Protein AF-A0AA43DFA7-F1 (afdb_monomer)

Nearest PDB structures (foldseek):
  3vkh-assembly2_B  TM=7.421E-01  e=5.587E+00  Dictyostelium discoideum
  8i7r-assembly1_Fm  TM=4.219E-01  e=7.115E+00  Mus musculus

Radius of gyration: 14.74 Å; Cα contacts (8 Å, |Δi|>4): 48; chains: 1; bounding box: 29×23×40 Å

Solvent-accessible surface area (backbone atoms only — not comparable to full-atom values): 3532 Å² total; per-residue (Å²): 131,54,75,67,57,53,46,52,53,41,47,52,50,26,55,50,33,48,49,46,33,61,74,44,19,45,48,34,30,75,76,66,69,37,57,64,48,38,56,55,45,46,51,54,28,52,53,33,46,52,52,37,52,56,48,48,55,54,48,36,71,73,65,66,69,126

Structure (mmCIF, N/CA/C/O backbone):
data_AF-A0AA43DFA7-F1
#
_entry.id   AF-A0AA43DFA7-F1
#
loop_
_atom_site.group_PDB
_atom_site.id
_atom_site.type_symbol
_atom_site.label_atom_id
_atom_site.label_alt_id
_atom_site.label_comp_id
_atom_site.label_asym_id
_atom_site.label_entity_id
_atom_site.label_seq_id
_atom_site.pdbx_PDB_ins_code
_atom_site.Cartn_x
_atom_site.Cartn_y
_atom_site.Cartn_z
_atom_site.occupancy
_atom_site.B_iso_or_equiv
_atom_site.auth_seq_id
_atom_site.auth_comp_id
_atom_site.auth_asym_id
_atom_site.auth_atom_id
_atom_site.pdbx_PDB_model_num
ATOM 1 N N . MET A 1 1 ? 2.689 -14.465 -17.281 1.00 70.44 1 MET A N 1
ATOM 2 C CA . MET A 1 1 ? 2.279 -13.056 -17.049 1.00 70.44 1 MET A CA 1
ATOM 3 C C . MET A 1 1 ? 3.433 -12.125 -17.390 1.00 70.44 1 MET A C 1
ATOM 5 O O . MET A 1 1 ? 4.546 -12.396 -16.945 1.00 70.44 1 MET A O 1
ATOM 9 N N . SER A 1 2 ? 3.181 -11.062 -18.158 1.00 88.81 2 SER A N 1
ATOM 10 C CA . SER A 1 2 ? 4.186 -10.041 -18.497 1.00 88.81 2 SER A CA 1
ATOM 11 C C . SER A 1 2 ? 4.613 -9.219 -17.264 1.00 88.81 2 SER A C 1
ATOM 13 O O . SER A 1 2 ? 3.859 -9.171 -16.286 1.00 88.81 2 SER A O 1
ATOM 15 N N . PRO A 1 3 ? 5.788 -8.555 -17.283 1.00 85.88 3 PRO A N 1
ATOM 16 C CA . PRO A 1 3 ? 6.238 -7.683 -16.191 1.00 85.88 3 PRO A CA 1
ATOM 17 C C . PRO A 1 3 ? 5.215 -6.596 -15.824 1.00 85.88 3 PRO A C 1
ATOM 19 O O . PRO A 1 3 ? 4.905 -6.412 -14.651 1.00 85.88 3 PRO A O 1
ATOM 22 N N . ILE A 1 4 ? 4.607 -5.965 -16.834 1.00 89.69 4 ILE A N 1
ATOM 23 C CA . ILE A 1 4 ? 3.541 -4.964 -16.671 1.00 89.69 4 ILE A CA 1
ATOM 24 C C . ILE A 1 4 ? 2.278 -5.596 -16.068 1.00 89.69 4 ILE A C 1
ATOM 26 O O . ILE A 1 4 ? 1.649 -5.013 -15.189 1.00 89.69 4 ILE A O 1
ATOM 30 N N . GLY A 1 5 ? 1.913 -6.809 -16.498 1.00 91.69 5 GLY A N 1
ATOM 31 C CA . GLY A 1 5 ? 0.764 -7.531 -15.946 1.00 91.69 5 GLY A CA 1
ATOM 32 C C . GLY A 1 5 ? 0.933 -7.858 -14.460 1.00 91.69 5 GLY A C 1
ATOM 33 O O . GLY A 1 5 ? -0.007 -7.689 -13.690 1.00 91.69 5 GLY A O 1
ATOM 34 N N . LYS A 1 6 ? 2.139 -8.265 -14.041 1.00 91.81 6 LYS A N 1
ATOM 35 C CA . LYS A 1 6 ? 2.457 -8.490 -12.620 1.00 91.81 6 LYS A CA 1
ATOM 36 C C . LYS A 1 6 ? 2.362 -7.193 -11.814 1.00 91.81 6 LYS A C 1
ATOM 38 O O . LYS A 1 6 ? 1.746 -7.193 -10.756 1.00 91.81 6 LYS A O 1
ATOM 43 N N . PHE A 1 7 ? 2.905 -6.095 -12.339 1.00 94.25 7 PHE A N 1
ATOM 44 C CA . PHE A 1 7 ? 2.841 -4.791 -11.681 1.00 94.25 7 PHE A CA 1
ATOM 45 C C . PHE A 1 7 ? 1.412 -4.271 -11.519 1.00 94.25 7 PHE A C 1
ATOM 47 O O . PHE A 1 7 ? 1.074 -3.786 -10.448 1.00 94.25 7 PHE A O 1
ATOM 54 N N . ARG A 1 8 ? 0.539 -4.440 -12.522 1.00 95.00 8 ARG A N 1
ATOM 55 C CA . ARG A 1 8 ? -0.885 -4.073 -12.403 1.00 95.00 8 ARG A CA 1
ATOM 56 C C . ARG A 1 8 ? -1.577 -4.790 -11.246 1.00 95.00 8 ARG A C 1
ATOM 58 O O . ARG A 1 8 ? -2.338 -4.162 -10.522 1.00 95.00 8 ARG A O 1
ATOM 65 N N . VAL A 1 9 ? -1.304 -6.083 -11.059 1.00 97.12 9 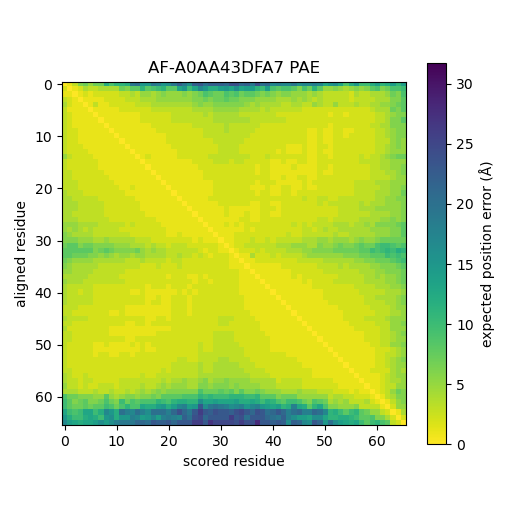VAL A N 1
ATOM 66 C CA . VAL A 1 9 ? -1.874 -6.850 -9.940 1.00 97.12 9 VAL A CA 1
ATOM 67 C C . VAL A 1 9 ? -1.355 -6.322 -8.604 1.00 97.12 9 VAL A C 1
ATOM 69 O O . VAL A 1 9 ? -2.158 -6.067 -7.713 1.00 97.12 9 VAL A O 1
ATOM 72 N N . THR A 1 10 ? -0.044 -6.095 -8.475 1.00 96.44 10 THR A N 1
ATOM 73 C CA . THR A 1 10 ? 0.538 -5.520 -7.252 1.00 96.44 10 THR A CA 1
ATOM 74 C C . THR A 1 10 ? -0.015 -4.126 -6.962 1.00 96.44 10 THR A C 1
ATOM 76 O O . THR A 1 10 ? -0.357 -3.847 -5.823 1.00 96.44 10 THR A O 1
ATOM 79 N N . ALA A 1 11 ? -0.153 -3.272 -7.979 1.00 96.56 11 ALA A N 1
ATOM 80 C CA . ALA A 1 11 ? -0.689 -1.918 -7.849 1.00 96.56 11 ALA A CA 1
ATOM 81 C C . ALA A 1 11 ? -2.155 -1.916 -7.391 1.00 96.56 11 ALA A C 1
ATOM 83 O O . ALA A 1 11 ? -2.523 -1.178 -6.483 1.00 96.56 11 ALA A O 1
ATOM 84 N N . LEU A 1 12 ? -2.991 -2.781 -7.976 1.00 98.00 12 LEU A N 1
ATOM 85 C CA . LEU A 1 12 ? -4.382 -2.942 -7.543 1.00 98.00 12 LEU A CA 1
ATOM 86 C C . LEU A 1 12 ? -4.472 -3.494 -6.116 1.00 98.00 12 LEU A C 1
ATOM 88 O O . LEU A 1 12 ? -5.307 -3.035 -5.336 1.00 98.00 12 LEU A O 1
ATOM 92 N N . ALA A 1 13 ? -3.620 -4.460 -5.763 1.00 97.94 13 ALA A N 1
ATOM 93 C CA . ALA A 1 13 ? -3.559 -5.010 -4.411 1.00 97.94 13 ALA A CA 1
ATOM 94 C C . ALA A 1 13 ? -3.101 -3.961 -3.384 1.00 97.94 13 ALA A C 1
ATOM 96 O O . ALA A 1 13 ? -3.702 -3.855 -2.317 1.00 97.94 13 ALA A O 1
ATOM 97 N N . GLU A 1 14 ? -2.082 -3.164 -3.709 1.00 98.12 14 GLU A N 1
ATOM 98 C CA . GLU A 1 14 ? -1.570 -2.081 -2.866 1.00 98.12 14 GLU A CA 1
ATOM 99 C C . GLU A 1 14 ? -2.657 -1.023 -2.625 1.00 98.12 14 GLU A C 1
ATOM 101 O O . GLU A 1 14 ? -3.026 -0.805 -1.468 1.00 98.12 14 GLU A O 1
ATOM 106 N N . GLY A 1 15 ? -3.287 -0.503 -3.683 1.00 97.81 15 GLY A N 1
ATOM 107 C CA . GLY A 1 15 ? -4.367 0.478 -3.551 1.00 97.81 15 GLY A CA 1
ATOM 108 C C . GLY A 1 15 ? -5.580 -0.066 -2.790 1.00 97.81 15 GLY A C 1
ATOM 109 O O . GLY A 1 15 ? -6.133 0.612 -1.926 1.00 97.81 15 GLY A O 1
ATOM 110 N N . SER A 1 16 ? -5.956 -1.328 -3.022 1.00 98.31 16 SER A N 1
ATOM 111 C CA . SER A 1 16 ? -7.034 -1.977 -2.258 1.00 98.31 16 SER A CA 1
ATOM 112 C C . SER A 1 16 ? -6.666 -2.125 -0.779 1.00 98.31 16 SER A C 1
ATOM 114 O O . SER A 1 16 ? -7.488 -1.850 0.092 1.00 98.31 16 SER A O 1
ATOM 116 N N . SER A 1 17 ? -5.425 -2.517 -0.472 1.00 97.69 17 SER A N 1
ATOM 117 C CA . SER A 1 17 ? -4.942 -2.647 0.910 1.00 97.69 17 SER A CA 1
ATOM 118 C C . SER A 1 17 ? -4.900 -1.303 1.641 1.00 97.69 17 SER A C 1
ATOM 120 O O . SER A 1 17 ? -5.216 -1.251 2.829 1.00 97.69 17 SER A O 1
ATOM 122 N N . PHE A 1 18 ? -4.598 -0.216 0.925 1.00 98.31 18 PHE A N 1
ATOM 123 C CA . PHE A 1 18 ? -4.668 1.143 1.449 1.00 98.31 18 PHE A CA 1
ATOM 124 C C . PHE A 1 18 ? -6.110 1.537 1.790 1.00 98.31 18 PHE A C 1
ATOM 126 O O . PHE A 1 18 ? -6.370 2.023 2.891 1.00 98.31 18 PHE A O 1
ATOM 133 N N . LEU A 1 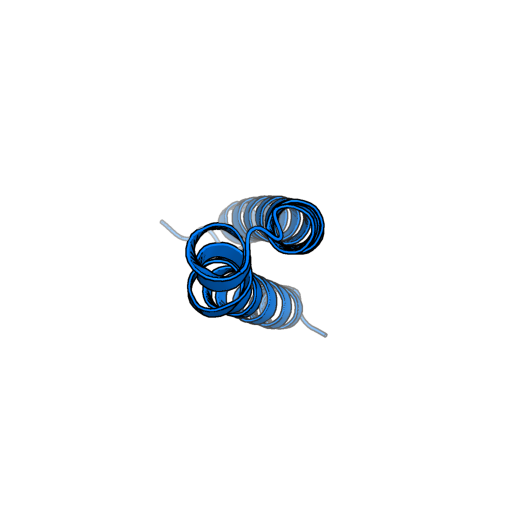19 ? -7.068 1.259 0.897 1.00 98.31 19 LEU A N 1
ATOM 134 C CA . LEU A 1 19 ? -8.489 1.516 1.159 1.00 98.31 19 LEU A CA 1
ATOM 135 C C . LEU A 1 19 ? -9.003 0.705 2.358 1.00 98.31 19 LEU A C 1
ATOM 137 O O . LEU A 1 19 ? -9.707 1.252 3.203 1.00 98.31 19 LEU A O 1
ATOM 141 N N . LEU A 1 20 ? -8.616 -0.569 2.479 1.00 97.88 20 LEU A N 1
ATOM 142 C CA . LEU A 1 20 ? -8.952 -1.399 3.643 1.00 97.88 20 LEU A CA 1
ATOM 143 C C . LEU A 1 20 ? -8.343 -0.839 4.936 1.00 97.88 20 LEU A C 1
ATOM 145 O O . LEU A 1 20 ? -9.009 -0.799 5.973 1.00 97.88 20 LEU A O 1
ATOM 149 N N . LEU A 1 21 ? -7.093 -0.375 4.890 1.00 97.75 21 LEU A N 1
ATOM 150 C CA . LEU A 1 21 ? -6.443 0.245 6.041 1.00 97.75 21 LEU A CA 1
ATOM 151 C C . LEU A 1 21 ? -7.193 1.514 6.474 1.00 97.75 21 LEU A C 1
ATOM 153 O O . LEU A 1 21 ? -7.493 1.677 7.658 1.00 97.75 21 LEU A O 1
ATOM 157 N N . LEU A 1 22 ? -7.539 2.381 5.521 1.00 97.88 22 LEU A N 1
ATOM 158 C CA . LEU A 1 22 ? -8.150 3.681 5.787 1.00 97.88 22 LEU A CA 1
ATOM 159 C C . LEU A 1 22 ? -9.620 3.576 6.210 1.00 97.88 22 LEU A C 1
ATOM 161 O O . LEU A 1 22 ? -10.016 4.206 7.187 1.00 97.88 22 LEU A O 1
ATOM 165 N N . PHE A 1 23 ? -10.425 2.790 5.496 1.00 98.19 23 PHE A N 1
ATOM 166 C CA . PHE A 1 23 ? -11.878 2.748 5.690 1.00 98.19 23 PHE A CA 1
ATOM 167 C C . PHE A 1 23 ? -12.355 1.637 6.621 1.00 98.19 23 PHE A C 1
ATOM 169 O O . PHE A 1 23 ? -13.506 1.671 7.046 1.00 98.19 23 PHE A O 1
ATOM 176 N N . ILE A 1 24 ? -11.503 0.667 6.961 1.00 96.75 24 ILE A N 1
ATOM 177 C CA . ILE A 1 24 ? -11.874 -0.417 7.880 1.00 96.75 24 ILE A CA 1
ATOM 178 C C . ILE A 1 24 ? -10.987 -0.389 9.119 1.00 96.75 24 ILE A C 1
ATOM 180 O O . ILE A 1 24 ? -11.481 -0.176 10.227 1.00 96.75 24 ILE A O 1
ATOM 184 N N . ALA A 1 25 ? -9.673 -0.546 8.960 1.00 97.06 25 ALA A N 1
ATOM 185 C CA . ALA A 1 25 ? -8.790 -0.712 10.112 1.00 97.06 25 ALA A CA 1
ATOM 186 C C . ALA A 1 25 ? -8.716 0.551 10.991 1.00 97.06 25 ALA A C 1
ATOM 188 O O . ALA A 1 25 ? -8.750 0.446 12.220 1.00 97.06 25 ALA A O 1
ATOM 189 N N . MET A 1 26 ? -8.658 1.746 10.393 1.00 97.81 26 MET A N 1
ATOM 190 C CA . MET A 1 26 ? -8.638 3.001 11.153 1.00 97.81 26 MET A CA 1
ATOM 191 C C . MET A 1 26 ? -9.951 3.247 11.920 1.00 97.81 26 MET A C 1
ATOM 193 O O . MET A 1 26 ? -9.874 3.501 13.125 1.00 97.81 26 MET A O 1
ATOM 197 N N . PRO A 1 27 ? -11.150 3.084 11.325 1.00 97.38 27 PRO A N 1
ATOM 198 C CA . PRO A 1 27 ? -12.404 3.082 12.076 1.00 97.38 27 PRO A CA 1
ATOM 199 C C . PRO A 1 27 ? -12.442 2.056 13.212 1.00 97.38 27 PRO A C 1
ATOM 201 O O . PRO A 1 27 ? -12.823 2.404 14.326 1.00 97.38 27 PRO A O 1
ATOM 204 N N . MET A 1 28 ? -11.978 0.822 12.991 1.00 96.56 28 MET A N 1
ATOM 205 C CA . MET A 1 28 ? -11.902 -0.187 14.059 1.00 96.56 28 MET A CA 1
ATOM 206 C C . MET A 1 28 ? -10.987 0.251 15.213 1.00 96.56 28 MET A C 1
ATOM 208 O O . MET A 1 28 ? -11.302 0.021 16.381 1.00 96.56 28 MET A O 1
ATOM 212 N N . LYS A 1 29 ? -9.871 0.924 14.917 1.00 96.81 29 LYS A N 1
ATOM 213 C CA . LYS A 1 29 ? -8.979 1.474 15.945 1.00 96.81 29 LYS A CA 1
ATOM 214 C C . LYS A 1 29 ? -9.661 2.566 16.769 1.00 96.81 29 LYS A C 1
ATOM 216 O O . LYS A 1 29 ? -9.566 2.522 17.992 1.00 96.81 29 LYS A O 1
ATOM 221 N N . TYR A 1 30 ? -10.302 3.540 16.124 1.00 97.38 30 TYR A N 1
ATOM 222 C CA . TYR A 1 30 ? -10.820 4.726 16.819 1.00 97.38 30 TYR A CA 1
ATOM 223 C C . TYR A 1 30 ? -12.220 4.537 17.410 1.00 97.38 30 TYR A C 1
ATOM 225 O O . TYR A 1 30 ? -12.465 5.018 18.511 1.00 97.38 30 TYR A O 1
ATOM 233 N N . PHE A 1 31 ? -13.120 3.827 16.726 1.00 97.12 31 PHE A N 1
ATOM 234 C CA . PHE A 1 31 ? -14.504 3.635 17.181 1.00 97.12 31 PHE A CA 1
ATOM 235 C C . PHE A 1 31 ? -14.699 2.365 18.007 1.00 97.12 31 PHE A C 1
ATOM 237 O O . PHE A 1 31 ? -15.559 2.337 18.879 1.00 97.12 31 PHE A O 1
ATOM 244 N N . MET A 1 32 ? -13.915 1.315 17.740 1.00 94.94 32 MET A N 1
ATOM 245 C CA . MET A 1 32 ? -14.058 0.016 18.415 1.00 94.94 32 MET A CA 1
ATOM 246 C C . MET A 1 32 ? -12.902 -0.290 19.374 1.00 94.94 32 MET A C 1
ATOM 248 O O . MET A 1 32 ? -12.896 -1.344 20.003 1.00 94.94 32 MET A O 1
ATOM 252 N N . GLY A 1 33 ? -11.902 0.595 19.479 1.00 94.88 33 GLY A N 1
ATOM 253 C CA . GLY A 1 33 ? -10.742 0.390 20.348 1.00 94.88 33 GLY A CA 1
ATOM 254 C C . GLY A 1 33 ? -9.894 -0.831 19.972 1.00 94.88 33 GLY A C 1
ATOM 255 O O . GLY A 1 33 ? -9.216 -1.385 20.834 1.00 94.88 33 GLY A O 1
ATOM 256 N N . MET A 1 34 ? -9.927 -1.276 18.707 1.00 94.75 34 MET A N 1
ATOM 257 C CA . MET A 1 34 ? -9.227 -2.476 18.225 1.00 94.75 34 MET A CA 1
ATOM 258 C C . MET A 1 34 ? -7.976 -2.118 17.397 1.00 94.75 34 MET A C 1
ATOM 260 O O . MET A 1 34 ? -8.003 -2.182 16.164 1.00 94.75 34 MET A O 1
ATOM 264 N N . PRO A 1 35 ? -6.829 -1.781 18.022 1.00 95.19 35 PRO A N 1
ATOM 265 C CA . PRO A 1 35 ? -5.614 -1.403 17.294 1.00 95.19 35 PRO A CA 1
ATOM 266 C C . PRO A 1 35 ? -4.965 -2.572 16.536 1.00 95.19 35 PRO A C 1
ATOM 268 O O . PRO A 1 35 ? -4.148 -2.349 15.642 1.00 95.19 35 PRO A O 1
ATOM 271 N N . LEU A 1 36 ? -5.322 -3.820 16.868 1.00 96.50 36 LEU A N 1
ATOM 272 C CA . LEU A 1 36 ? -4.761 -5.013 16.232 1.00 96.50 36 LEU A CA 1
ATOM 273 C C . LEU A 1 36 ? -5.051 -5.055 14.723 1.00 96.50 36 LEU A C 1
ATOM 275 O O . LEU A 1 36 ? -4.170 -5.433 13.952 1.00 96.50 36 LEU A O 1
ATOM 279 N N . ALA A 1 37 ? -6.236 -4.601 14.298 1.00 94.50 37 ALA A N 1
ATOM 280 C CA . ALA A 1 37 ? -6.610 -4.541 12.885 1.00 94.50 37 ALA A CA 1
ATOM 281 C C . ALA A 1 37 ? -5.641 -3.656 12.083 1.00 94.50 37 ALA A C 1
ATOM 283 O O . ALA A 1 37 ? -5.141 -4.069 11.040 1.00 94.50 37 ALA A O 1
ATOM 284 N N . VAL A 1 38 ? -5.291 -2.479 12.615 1.00 97.00 38 VAL A N 1
ATOM 285 C CA . VAL A 1 38 ? -4.313 -1.569 11.992 1.00 97.00 38 VAL A CA 1
ATOM 286 C C . VAL A 1 38 ? -2.929 -2.200 11.931 1.00 97.00 38 VAL A C 1
ATOM 288 O O . VAL A 1 38 ? -2.246 -2.057 10.923 1.00 97.00 38 VAL A O 1
ATOM 291 N N . ARG A 1 39 ? -2.511 -2.935 12.969 1.00 97.06 39 ARG A N 1
ATOM 292 C CA . ARG A 1 39 ? -1.201 -3.601 12.972 1.00 97.06 39 ARG A CA 1
ATOM 293 C C . ARG A 1 39 ? -1.100 -4.663 11.875 1.00 97.06 39 ARG A C 1
ATOM 295 O O . ARG A 1 39 ? -0.091 -4.710 11.180 1.00 97.06 39 ARG A O 1
ATOM 302 N N . VAL A 1 40 ? -2.129 -5.497 11.717 1.00 97.62 40 VAL A N 1
ATOM 303 C CA . VAL A 1 40 ? -2.138 -6.579 10.718 1.00 97.62 40 VAL A CA 1
ATOM 304 C C . VAL A 1 40 ? -2.284 -6.018 9.304 1.00 97.62 40 VAL A C 1
ATOM 306 O O . VAL A 1 40 ? -1.445 -6.293 8.449 1.00 97.62 40 VAL A O 1
ATOM 309 N N . VAL A 1 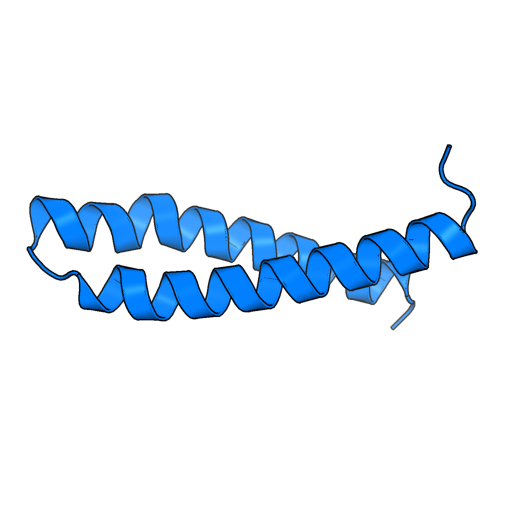41 ? -3.306 -5.192 9.059 1.00 97.19 41 VAL A N 1
ATOM 310 C CA . VAL A 1 41 ? -3.559 -4.618 7.727 1.00 97.19 41 VAL A CA 1
ATOM 311 C C . VAL A 1 41 ? -2.432 -3.666 7.324 1.00 97.19 41 VAL A C 1
ATOM 313 O O . VAL A 1 41 ? -2.010 -3.674 6.172 1.00 97.19 41 VAL A O 1
ATOM 316 N N . GLY A 1 42 ? -1.881 -2.905 8.273 1.00 97.56 42 GLY A N 1
ATOM 317 C CA . GLY A 1 42 ? -0.754 -2.007 8.035 1.00 97.56 42 GLY A CA 1
ATOM 318 C C . GLY A 1 42 ? 0.527 -2.747 7.651 1.00 97.56 42 GLY A C 1
ATOM 319 O O . GLY A 1 42 ? 1.231 -2.300 6.752 1.00 97.56 42 GLY A O 1
ATOM 320 N N . LEU A 1 43 ? 0.805 -3.908 8.259 1.00 98.19 43 LEU A N 1
ATOM 321 C CA . LEU A 1 43 ? 1.924 -4.767 7.851 1.00 98.19 43 LEU A CA 1
ATOM 322 C C . LEU A 1 43 ? 1.748 -5.294 6.423 1.00 98.19 43 LEU A C 1
ATOM 324 O O . LEU A 1 43 ? 2.684 -5.231 5.628 1.00 98.19 43 LEU A O 1
ATOM 328 N N . ILE A 1 44 ? 0.549 -5.782 6.088 1.00 98.00 44 ILE A N 1
ATOM 329 C CA . ILE A 1 44 ? 0.235 -6.279 4.740 1.00 98.00 44 ILE A CA 1
ATOM 330 C C . ILE A 1 44 ? 0.394 -5.154 3.711 1.00 98.00 44 ILE A C 1
ATOM 332 O O . ILE A 1 44 ? 1.081 -5.334 2.707 1.00 98.00 44 ILE A O 1
ATOM 336 N N . HIS A 1 45 ? -0.186 -3.985 3.986 1.00 98.06 45 HIS A N 1
ATOM 337 C CA . HIS A 1 45 ? -0.068 -2.807 3.132 1.00 98.06 45 HIS A CA 1
ATOM 338 C C . HIS A 1 45 ? 1.395 -2.371 2.961 1.00 98.06 45 HIS A C 1
ATOM 340 O O . HIS A 1 45 ? 1.840 -2.168 1.837 1.00 98.06 45 HIS A O 1
ATOM 346 N N . GLY A 1 46 ? 2.178 -2.314 4.044 1.00 97.75 46 GLY A N 1
ATOM 347 C CA . GLY A 1 46 ? 3.596 -1.953 3.981 1.00 97.75 46 GLY A CA 1
ATOM 348 C C . GLY A 1 46 ? 4.420 -2.904 3.106 1.00 97.75 46 GLY A C 1
ATOM 349 O O . GLY A 1 46 ? 5.233 -2.453 2.300 1.00 97.75 46 GLY A O 1
ATOM 350 N N . LEU A 1 47 ? 4.180 -4.217 3.197 1.00 98.19 47 LEU A N 1
ATOM 351 C CA 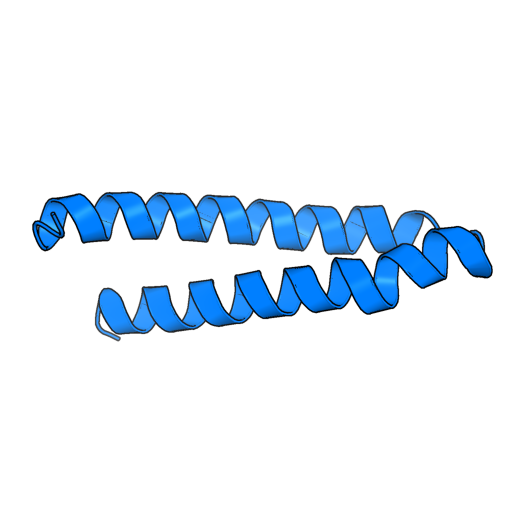. LEU A 1 47 ? 4.835 -5.199 2.324 1.00 98.19 47 LEU A CA 1
ATOM 352 C C . LEU A 1 47 ? 4.428 -5.027 0.854 1.00 98.19 47 LEU A C 1
ATOM 354 O O . LEU A 1 47 ? 5.286 -5.094 -0.030 1.00 98.19 47 LEU A O 1
ATOM 358 N N . LEU A 1 48 ? 3.143 -4.777 0.588 1.00 97.88 48 LEU A N 1
ATOM 359 C CA . LEU A 1 48 ? 2.645 -4.505 -0.764 1.00 97.88 48 LEU A CA 1
ATOM 360 C C . LEU A 1 48 ? 3.240 -3.218 -1.340 1.00 97.88 48 LEU A C 1
ATOM 362 O O . LEU A 1 48 ? 3.642 -3.213 -2.502 1.00 97.88 48 LEU A O 1
ATOM 366 N N . PHE A 1 49 ? 3.375 -2.169 -0.530 1.00 98.06 49 PHE A N 1
ATOM 367 C CA . PHE A 1 49 ? 3.999 -0.910 -0.926 1.00 98.06 49 PHE A CA 1
ATOM 368 C C . PHE A 1 49 ? 5.471 -1.104 -1.317 1.00 98.06 49 PHE A C 1
ATOM 370 O O . PHE A 1 49 ? 5.900 -0.649 -2.377 1.00 98.06 49 PHE A O 1
ATOM 377 N N . LEU A 1 50 ? 6.243 -1.854 -0.522 1.00 98.06 50 LEU A N 1
ATOM 378 C CA . LEU A 1 50 ? 7.634 -2.176 -0.864 1.00 98.06 50 LEU A CA 1
ATOM 379 C C . LEU A 1 50 ? 7.732 -2.988 -2.164 1.00 98.06 50 LEU A C 1
ATOM 381 O O . LEU A 1 50 ? 8.576 -2.693 -3.014 1.00 98.06 50 LEU A O 1
ATOM 385 N N . ALA A 1 51 ? 6.854 -3.978 -2.353 1.00 96.75 51 ALA A N 1
ATOM 386 C CA . ALA A 1 51 ? 6.791 -4.750 -3.592 1.00 96.75 51 ALA A CA 1
ATOM 387 C C . ALA A 1 51 ? 6.423 -3.871 -4.800 1.00 96.75 51 ALA A C 1
ATOM 389 O O . ALA A 1 51 ? 7.037 -4.003 -5.863 1.00 96.75 51 ALA A O 1
ATOM 390 N N . TYR A 1 52 ? 5.468 -2.953 -4.631 1.00 97.25 52 TYR A N 1
ATOM 391 C CA . TYR A 1 52 ? 5.062 -1.986 -5.646 1.00 97.25 52 TYR A CA 1
ATOM 392 C C . TYR A 1 52 ? 6.231 -1.084 -6.052 1.00 97.25 52 TYR A C 1
ATOM 394 O O . TYR A 1 52 ? 6.550 -1.012 -7.238 1.00 97.25 52 TYR A O 1
ATOM 402 N N . VAL A 1 53 ? 6.926 -0.466 -5.091 1.00 97.25 53 VAL A N 1
ATOM 403 C CA . VAL A 1 53 ? 8.070 0.422 -5.361 1.00 97.25 53 VAL A CA 1
ATOM 404 C C . VAL A 1 53 ? 9.205 -0.333 -6.053 1.00 97.25 53 VAL A C 1
ATOM 406 O O . VAL A 1 53 ? 9.736 0.144 -7.056 1.00 97.25 53 VAL A O 1
ATOM 409 N N . ALA A 1 54 ? 9.549 -1.535 -5.584 1.00 95.50 54 ALA A N 1
ATOM 410 C CA . ALA A 1 54 ? 10.593 -2.347 -6.208 1.00 95.50 54 ALA A CA 1
ATOM 411 C C . ALA A 1 54 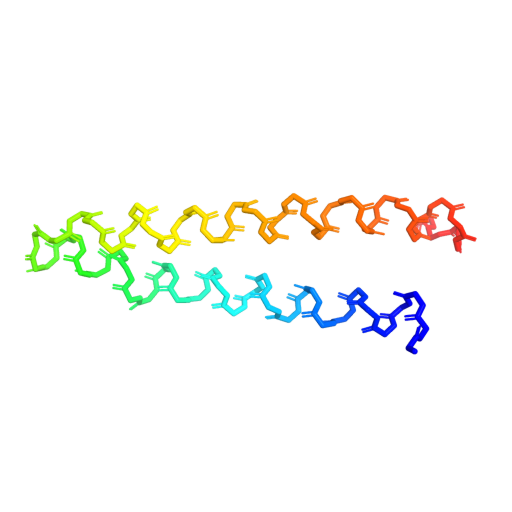? 10.262 -2.688 -7.674 1.00 95.50 54 ALA A C 1
ATOM 413 O O . ALA A 1 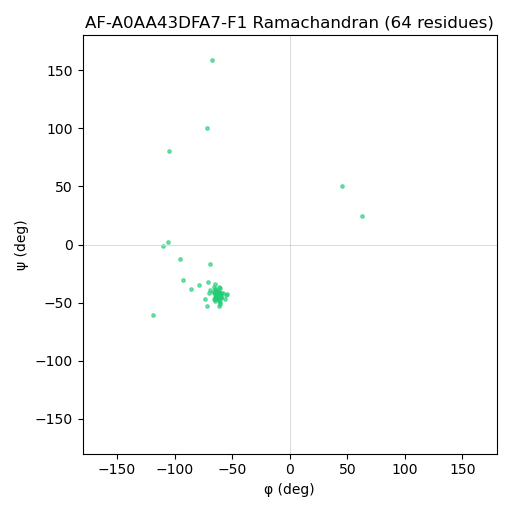54 ? 11.122 -2.597 -8.557 1.00 95.50 54 ALA A O 1
ATOM 414 N N . GLN A 1 55 ? 9.007 -3.053 -7.955 1.00 94.56 55 GLN A N 1
ATOM 415 C CA . GLN A 1 55 ? 8.548 -3.331 -9.317 1.00 94.56 55 GLN A CA 1
ATOM 416 C C . GLN A 1 55 ? 8.478 -2.068 -10.179 1.00 94.56 55 GLN A C 1
ATOM 418 O O . GLN A 1 55 ? 8.871 -2.123 -11.345 1.00 94.56 55 GLN A O 1
ATOM 423 N N . LEU A 1 56 ? 8.032 -0.945 -9.614 1.00 94.00 56 LEU A N 1
ATOM 424 C CA . LEU A 1 56 ? 7.966 0.347 -10.290 1.00 94.00 56 LEU A CA 1
ATOM 425 C C . LEU A 1 56 ? 9.357 0.802 -10.732 1.00 94.00 56 LEU A C 1
ATOM 427 O O . LEU A 1 56 ? 9.544 1.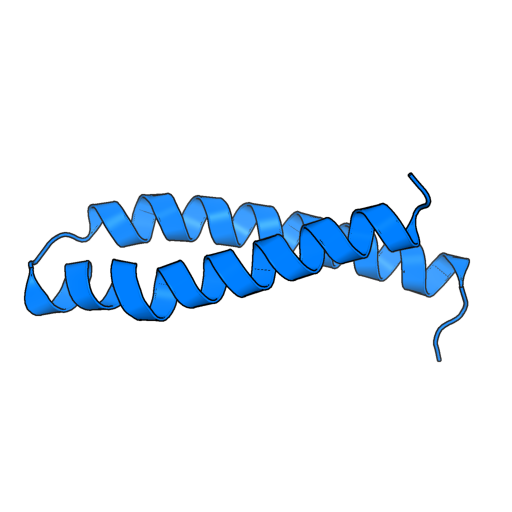126 -11.901 1.00 94.00 56 LEU A O 1
ATOM 431 N N . VAL A 1 57 ? 10.345 0.766 -9.833 1.00 93.81 57 VAL A N 1
ATOM 432 C CA . VAL A 1 57 ? 11.734 1.139 -10.148 1.00 93.81 57 VAL A CA 1
ATOM 433 C C . VAL A 1 57 ? 12.290 0.250 -11.258 1.00 93.81 57 VAL A C 1
ATOM 435 O O . VAL A 1 57 ? 12.858 0.758 -12.221 1.00 93.81 57 VAL A O 1
ATOM 438 N N . LYS A 1 58 ? 12.071 -1.069 -11.177 1.00 91.25 58 LYS A N 1
ATOM 439 C CA . LYS A 1 58 ? 12.513 -2.012 -12.213 1.00 91.25 58 LYS A CA 1
ATOM 440 C C . LYS A 1 58 ? 11.853 -1.753 -13.571 1.00 91.25 58 LYS A C 1
ATOM 442 O O . LYS A 1 58 ? 12.511 -1.860 -14.605 1.00 91.25 58 LYS A O 1
ATOM 447 N N . LEU A 1 59 ? 10.556 -1.451 -13.593 1.00 91.06 59 LEU A N 1
ATOM 448 C CA . LEU A 1 59 ? 9.841 -1.151 -14.834 1.00 91.06 59 LEU A CA 1
ATOM 449 C C . LEU A 1 59 ? 10.273 0.190 -15.418 1.00 91.06 59 LEU A C 1
ATOM 451 O O . LEU A 1 59 ? 10.501 0.255 -16.621 1.00 91.06 59 LEU A O 1
ATOM 455 N N . ARG A 1 60 ? 10.456 1.218 -14.582 1.00 87.94 60 ARG A N 1
ATOM 456 C CA . ARG A 1 60 ? 10.948 2.534 -15.001 1.00 87.94 60 ARG A CA 1
ATOM 457 C C . ARG A 1 60 ? 12.294 2.423 -15.713 1.00 87.94 60 ARG A C 1
ATOM 459 O O . ARG A 1 60 ? 12.452 2.983 -16.790 1.00 87.94 60 ARG A O 1
ATOM 466 N N . THR A 1 61 ? 13.239 1.667 -15.152 1.00 85.12 61 THR A N 1
ATOM 467 C CA . THR A 1 61 ? 14.568 1.491 -15.761 1.00 85.12 61 THR A CA 1
ATOM 468 C C . THR A 1 61 ? 14.539 0.636 -17.026 1.00 85.12 61 THR A C 1
ATOM 470 O O . THR A 1 61 ? 15.320 0.880 -17.938 1.00 85.12 61 THR A O 1
ATOM 473 N N . THR A 1 62 ? 13.634 -0.345 -17.109 1.00 81.31 62 THR A N 1
ATOM 474 C CA . THR A 1 62 ? 13.519 -1.234 -18.282 1.00 81.31 62 THR A CA 1
ATOM 475 C C . THR A 1 62 ? 12.777 -0.573 -19.446 1.00 81.31 62 THR A C 1
ATOM 477 O O . THR A 1 62 ? 13.093 -0.840 -20.601 1.00 81.31 62 THR A O 1
ATOM 480 N N . HIS A 1 63 ? 11.780 0.267 -19.157 1.00 80.06 63 HIS A N 1
ATOM 481 C CA . HIS A 1 63 ? 10.903 0.871 -20.163 1.00 80.06 63 HIS A CA 1
ATOM 482 C C . HIS A 1 63 ? 11.182 2.357 -20.432 1.00 80.06 63 HIS A C 1
ATOM 484 O O . HIS A 1 63 ? 10.468 2.927 -21.248 1.00 80.06 63 HIS A O 1
ATOM 490 N N . GLN A 1 64 ? 12.192 2.961 -19.785 1.00 66.94 64 GLN A N 1
ATOM 491 C CA . GLN A 1 64 ? 12.551 4.385 -19.923 1.00 66.94 64 GLN A CA 1
ATOM 492 C C . GLN A 1 64 ? 11.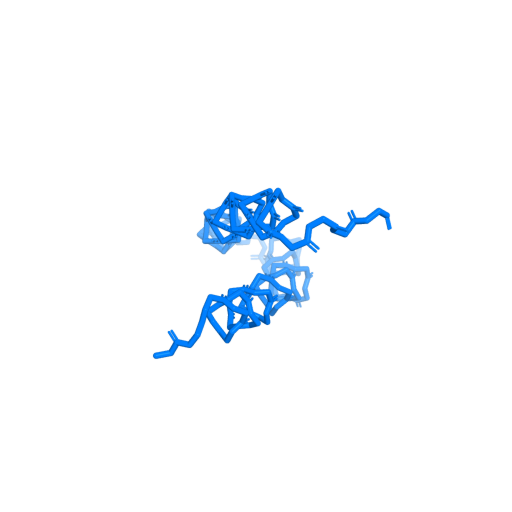320 5.306 -19.866 1.00 66.94 64 GLN A C 1
ATOM 494 O O . GLN A 1 64 ? 11.089 6.124 -20.749 1.00 66.94 64 GLN A O 1
ATOM 499 N N . TRP A 1 65 ? 10.478 5.123 -18.843 1.00 63.88 65 TRP A N 1
ATOM 500 C CA . TRP A 1 65 ? 9.424 6.096 -18.555 1.00 63.88 65 TRP A CA 1
ATOM 501 C C . TRP A 1 65 ? 10.071 7.357 -17.971 1.00 63.88 65 TRP A C 1
ATOM 503 O O . TRP A 1 65 ? 10.453 7.359 -16.792 1.00 63.88 65 TRP A O 1
ATOM 513 N N . ASP A 1 66 ? 10.225 8.363 -18.835 1.00 55.41 66 ASP A N 1
ATOM 514 C CA . ASP A 1 66 ? 10.568 9.751 -18.502 1.00 55.41 66 ASP A CA 1
ATOM 515 C C . ASP A 1 6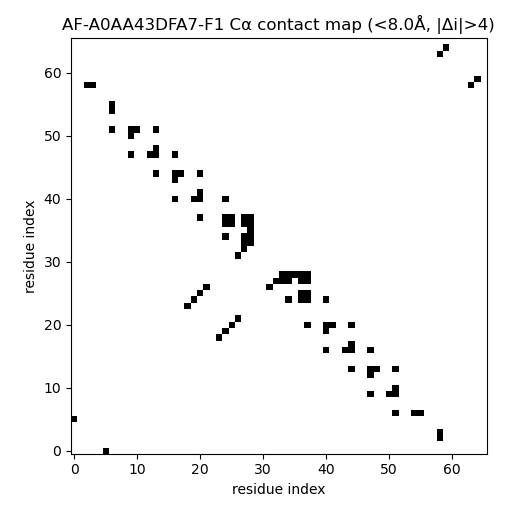6 ? 9.404 10.464 -17.798 1.00 55.41 66 ASP A C 1
ATOM 517 O O . ASP A 1 66 ? 8.248 10.349 -18.276 1.00 55.41 66 ASP A O 1
#

Mean predicted aligned error: 3.73 Å

pLDDT: mean 93.4, std 8.52, range [55.41, 98.31]

Sequence (66 aa):
MSPIGKFRVTALAEGSSFLLLLFIAMPMKYFMGMPLAVRVVGLIHGLLFLAYVAQLVKLRTTHQWD

Foldseek 3Di:
DDLVVVLVVLVVVLVVLVCCLPVPQVCCCPVVVCNVSNVVSVVVNVVSVVVNVVSVVVCCVVVVPD

Secondary structure (DSSP, 8-state):
--HHHHHHHHHHHHHHHHHHIIIIIHHHHHHS--HHHHHHHHHHHHHHHHHHHHHHHHHHHHHT--